Protein AF-A0A060BXY5-F1 (afdb_monomer_lite)

Structure (mmCIF, N/CA/C/O backbone):
data_AF-A0A060BXY5-F1
#
_entry.id   AF-A0A060BXY5-F1
#
loop_
_atom_site.group_PDB
_atom_site.id
_atom_site.type_symbol
_atom_site.label_atom_id
_atom_site.label_alt_id
_atom_site.label_comp_id
_atom_site.label_asym_id
_atom_site.label_entity_id
_atom_site.label_seq_id
_atom_site.pdbx_PDB_ins_code
_atom_site.Cartn_x
_atom_site.Cartn_y
_atom_site.Cartn_z
_atom_site.occupancy
_atom_site.B_iso_or_equiv
_atom_site.auth_seq_id
_atom_site.auth_comp_id
_atom_site.auth_asym_id
_atom_site.auth_atom_id
_atom_site.pdbx_PDB_model_num
ATOM 1 N N . ARG A 1 1 ? -0.707 0.925 12.936 1.00 92.75 1 ARG A N 1
ATOM 2 C CA . ARG A 1 1 ? -0.856 1.818 14.104 1.00 92.75 1 ARG A CA 1
ATOM 3 C C . ARG A 1 1 ? -2.145 2.607 13.975 1.00 92.75 1 ARG A C 1
ATOM 5 O O . ARG A 1 1 ? -2.372 3.184 12.918 1.00 92.75 1 ARG A O 1
ATOM 12 N N . GLU A 1 2 ? -2.975 2.581 15.010 1.00 96.06 2 GLU A N 1
ATOM 13 C CA . GLU A 1 2 ? -4.215 3.355 15.131 1.00 96.06 2 GLU A CA 1
ATOM 14 C C . GLU A 1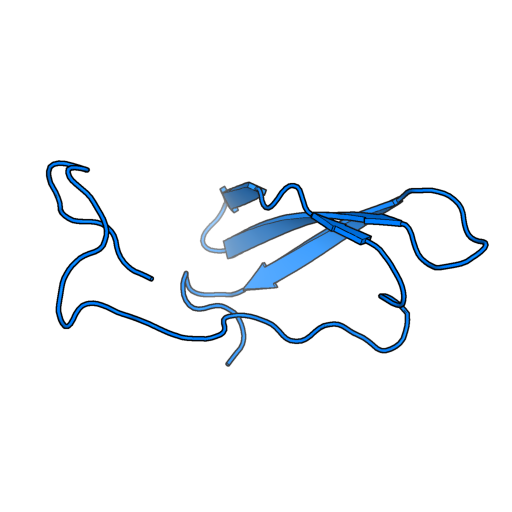 2 ? -3.914 4.798 15.571 1.00 96.06 2 GLU A C 1
ATOM 16 O O . GLU A 1 2 ? -2.965 5.035 16.321 1.00 96.06 2 GLU A O 1
ATOM 21 N N . LEU A 1 3 ? -4.702 5.761 15.093 1.00 97.38 3 LEU A N 1
ATOM 22 C CA . LEU A 1 3 ? -4.613 7.165 15.505 1.00 97.38 3 LEU A CA 1
ATOM 23 C C . LEU A 1 3 ? -5.609 7.457 16.633 1.00 97.38 3 LEU A C 1
ATOM 25 O O . LEU A 1 3 ? -6.649 6.805 16.723 1.00 97.38 3 LEU A O 1
ATOM 29 N N . ASN A 1 4 ? -5.310 8.455 17.465 1.00 98.38 4 ASN A N 1
ATOM 30 C CA . ASN A 1 4 ? -6.298 9.018 18.387 1.00 98.38 4 ASN A CA 1
ATOM 31 C C . ASN A 1 4 ? -7.482 9.617 17.610 1.00 98.38 4 ASN A C 1
ATOM 33 O O . ASN A 1 4 ? -7.316 10.084 16.482 1.00 98.38 4 ASN A O 1
ATOM 37 N N . GLU A 1 5 ? -8.666 9.648 18.228 1.00 97.69 5 GLU A N 1
ATOM 38 C CA . GLU A 1 5 ? -9.880 10.216 17.615 1.00 97.69 5 GLU A CA 1
ATOM 39 C C . GLU A 1 5 ? -9.719 11.702 17.254 1.00 97.69 5 GLU A C 1
ATOM 41 O O . GLU A 1 5 ? -10.292 12.171 16.274 1.00 97.69 5 GLU A O 1
ATOM 46 N N . ASP A 1 6 ? -8.895 12.425 18.013 1.00 98.00 6 ASP A N 1
ATOM 47 C CA . ASP A 1 6 ? -8.565 13.837 17.803 1.00 98.00 6 ASP A CA 1
ATOM 48 C C . ASP A 1 6 ? -7.374 14.063 16.853 1.00 98.00 6 ASP A C 1
ATOM 50 O O . ASP A 1 6 ? -6.954 15.201 16.647 1.00 98.00 6 ASP A O 1
ATOM 54 N N . LEU A 1 7 ? -6.818 12.991 16.276 1.00 97.62 7 LEU A N 1
ATOM 55 C CA . LEU A 1 7 ? -5.657 13.008 15.381 1.00 97.62 7 LEU A CA 1
ATOM 56 C C . LEU A 1 7 ? -4.374 13.593 16.001 1.00 97.62 7 LEU A C 1
ATOM 58 O O . LEU A 1 7 ? -3.429 13.900 15.273 1.00 97.62 7 LEU A O 1
ATOM 62 N N . SER A 1 8 ? -4.294 13.710 17.330 1.00 97.88 8 SER A N 1
ATOM 63 C CA . SER A 1 8 ? -3.111 14.230 18.040 1.00 97.88 8 SER A CA 1
ATOM 64 C C . SER A 1 8 ? -1.864 13.356 17.878 1.00 97.88 8 SER A C 1
ATOM 66 O O . SER A 1 8 ? -0.742 13.811 18.104 1.00 97.88 8 SER A O 1
ATOM 68 N N . GLY A 1 9 ? -2.042 12.098 17.475 1.00 98.00 9 GLY A N 1
ATOM 69 C CA . GLY A 1 9 ? -0.952 11.167 17.247 1.00 98.00 9 GLY A CA 1
ATOM 70 C C . GLY A 1 9 ? -1.411 9.719 17.186 1.00 98.00 9 GLY A C 1
ATOM 71 O O . GLY A 1 9 ? -2.583 9.414 16.953 1.00 98.00 9 GLY A O 1
ATOM 72 N N . VAL A 1 10 ? -0.448 8.820 17.386 1.00 98.25 10 VAL A N 1
ATOM 73 C CA . VAL A 1 10 ? -0.696 7.382 17.512 1.00 98.25 10 VAL A CA 1
ATOM 74 C C . VAL A 1 10 ? -1.312 7.092 18.876 1.00 98.25 10 VAL A C 1
ATOM 76 O O . VAL A 1 10 ? -0.826 7.581 19.894 1.00 98.25 10 VAL A O 1
ATOM 79 N N . LYS A 1 11 ? -2.347 6.254 18.888 1.00 98.19 11 LYS A N 1
ATOM 80 C CA . LYS A 1 11 ? -3.036 5.823 20.101 1.00 98.19 11 LYS A CA 1
ATOM 81 C C . LYS A 1 11 ? -2.197 4.823 20.889 1.00 98.19 11 LYS A C 1
ATOM 83 O O . LYS A 1 11 ? -1.869 3.746 20.386 1.00 98.19 11 LYS A O 1
ATOM 88 N N . GLU A 1 12 ? -1.873 5.159 22.134 1.00 97.56 12 GLU A N 1
ATOM 89 C CA . GLU A 1 12 ? -1.211 4.237 23.059 1.00 97.56 12 GLU A CA 1
ATOM 90 C C . GLU A 1 12 ? -2.124 3.038 23.358 1.00 97.56 12 GLU A C 1
ATOM 92 O O . GLU A 1 12 ? -3.319 3.196 23.605 1.00 97.56 12 GLU A O 1
ATOM 97 N N . GLY A 1 13 ? -1.581 1.821 23.258 1.00 96.94 13 GLY A N 1
ATOM 98 C CA . GLY A 1 13 ? -2.361 0.582 23.370 1.00 96.94 13 GLY A CA 1
ATOM 99 C C . GLY A 1 13 ? -3.352 0.330 22.221 1.00 96.94 13 GLY A C 1
ATOM 100 O O . GLY A 1 13 ? -4.090 -0.652 22.269 1.00 96.94 13 GLY A O 1
ATOM 101 N N . GLY A 1 14 ? -3.384 1.192 21.197 1.00 96.31 14 GLY A N 1
ATOM 102 C CA . GLY A 1 14 ? -4.174 0.988 19.985 1.00 96.31 14 GLY A CA 1
ATOM 103 C C . GLY A 1 14 ? -3.607 -0.111 19.085 1.00 96.31 14 GLY A C 1
ATOM 104 O O . GLY A 1 14 ? -2.548 -0.686 19.348 1.00 96.31 14 GLY A O 1
ATOM 105 N N . VAL A 1 15 ? -4.299 -0.392 17.980 1.00 94.75 15 VAL A N 1
ATOM 106 C CA . VAL A 1 15 ? -3.877 -1.447 17.043 1.00 94.75 15 VAL A CA 1
ATOM 107 C C . VAL A 1 15 ? -2.492 -1.146 16.455 1.00 94.75 15 VAL A C 1
ATOM 109 O O . VAL A 1 15 ? -2.319 -0.167 15.724 1.00 94.75 15 VAL A O 1
ATOM 112 N N . ASP A 1 16 ? -1.519 -2.032 16.676 1.00 94.19 16 ASP A N 1
ATOM 113 C CA . ASP A 1 16 ? -0.221 -2.030 15.993 1.00 94.19 16 ASP A CA 1
ATOM 114 C C . ASP A 1 16 ? 0.047 -3.398 15.358 1.00 94.19 16 ASP A C 1
ATOM 116 O O . ASP A 1 16 ? 0.345 -4.375 16.040 1.00 94.19 16 ASP A O 1
ATOM 120 N N . MET A 1 17 ? -0.117 -3.481 14.038 1.00 91.31 17 MET A N 1
ATOM 121 C CA . MET A 1 17 ? 0.008 -4.732 13.299 1.00 91.31 17 MET A CA 1
ATOM 122 C C . MET A 1 17 ? 0.511 -4.500 11.878 1.00 91.31 17 MET A C 1
ATOM 124 O O . MET A 1 17 ? 0.349 -3.421 11.297 1.00 91.31 17 MET A O 1
ATOM 128 N N . LYS A 1 18 ? 1.080 -5.559 11.305 1.00 91.25 18 LYS A N 1
ATOM 129 C CA . LYS A 1 18 ? 1.409 -5.654 9.886 1.00 91.25 18 LYS A CA 1
ATOM 130 C C . LYS A 1 18 ? 0.159 -6.086 9.118 1.00 91.25 18 LYS A C 1
ATOM 132 O O . LYS A 1 18 ? -0.445 -7.083 9.479 1.00 91.25 18 LYS A O 1
ATOM 137 N N . ILE A 1 19 ? -0.219 -5.341 8.080 1.00 90.25 19 ILE A N 1
ATOM 138 C CA . ILE A 1 19 ? -1.462 -5.592 7.318 1.00 90.25 19 ILE A CA 1
ATOM 139 C C . ILE A 1 19 ? -1.230 -6.280 5.964 1.00 90.25 19 ILE A C 1
ATOM 141 O O . ILE A 1 19 ? -2.187 -6.677 5.303 1.00 90.25 19 ILE A O 1
ATOM 145 N N . PHE A 1 20 ? 0.029 -6.381 5.522 1.00 89.38 20 PHE A N 1
ATOM 146 C CA . PHE A 1 20 ? 0.401 -7.085 4.296 1.00 89.38 20 PHE A CA 1
ATOM 147 C C . PHE A 1 20 ? 1.877 -7.497 4.306 1.00 89.38 20 PHE A C 1
ATOM 149 O O . PHE A 1 20 ? 2.720 -6.846 4.935 1.00 89.38 20 PHE A O 1
ATOM 156 N N . ASP A 1 21 ? 2.182 -8.549 3.553 1.00 90.25 21 ASP A N 1
ATOM 157 C CA . ASP A 1 21 ? 3.533 -8.966 3.203 1.00 90.25 21 ASP A CA 1
ATOM 158 C C . ASP A 1 21 ? 3.855 -8.564 1.766 1.00 90.25 21 ASP A C 1
ATOM 160 O O . ASP A 1 21 ? 3.004 -8.623 0.879 1.00 90.25 21 ASP A O 1
ATOM 164 N N . ARG A 1 22 ? 5.103 -8.153 1.536 1.00 90.94 22 ARG A N 1
ATOM 165 C CA . ARG A 1 22 ? 5.607 -7.923 0.181 1.00 90.94 22 ARG A CA 1
ATOM 166 C C . ARG A 1 22 ? 5.690 -9.258 -0.548 1.00 90.94 22 ARG A C 1
ATOM 168 O O . ARG A 1 22 ? 6.204 -10.223 0.015 1.00 90.94 22 ARG A O 1
ATOM 175 N N . ASP A 1 23 ? 5.237 -9.296 -1.795 1.00 88.69 23 ASP A N 1
ATOM 176 C CA . ASP A 1 23 ? 5.485 -10.454 -2.647 1.00 88.69 23 ASP A CA 1
ATOM 177 C C . ASP A 1 23 ? 6.951 -10.499 -3.123 1.00 88.69 23 ASP A C 1
ATOM 179 O O . ASP A 1 23 ? 7.725 -9.552 -2.947 1.00 88.69 23 ASP A O 1
ATOM 183 N N . SER A 1 24 ? 7.350 -11.620 -3.726 1.00 94.06 24 SER A N 1
ATOM 184 C CA . SER A 1 24 ? 8.726 -11.850 -4.189 1.00 94.06 24 SER A CA 1
ATOM 185 C C . SER A 1 24 ? 9.177 -10.918 -5.320 1.00 94.06 24 SER A C 1
ATOM 187 O O . SER A 1 24 ? 10.373 -10.838 -5.601 1.00 94.06 24 SER A O 1
ATOM 189 N N . THR A 1 25 ? 8.252 -10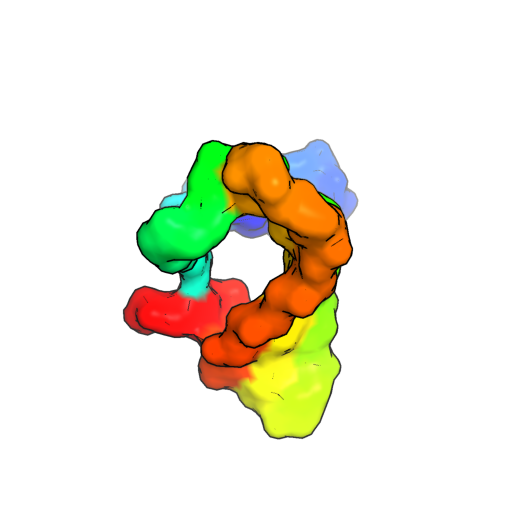.212 -5.969 1.00 92.69 25 THR A N 1
ATOM 190 C CA . THR A 1 25 ? 8.527 -9.267 -7.057 1.00 92.69 25 THR A CA 1
ATOM 191 C C . THR A 1 25 ? 8.734 -7.836 -6.549 1.00 92.69 25 THR A C 1
ATOM 193 O O . THR A 1 25 ? 9.360 -7.028 -7.234 1.00 92.69 25 THR A O 1
ATOM 196 N N . GLU A 1 26 ? 8.324 -7.530 -5.315 1.00 95.94 26 GLU A N 1
ATOM 197 C CA . GLU A 1 26 ? 8.489 -6.221 -4.667 1.00 95.94 26 GLU A CA 1
ATOM 198 C C . GLU A 1 26 ? 9.896 -6.018 -4.064 1.00 95.94 26 GLU A C 1
ATOM 200 O O . GLU A 1 26 ? 10.090 -5.821 -2.860 1.00 95.94 26 GLU A O 1
ATOM 205 N N . THR A 1 27 ? 10.908 -6.051 -4.935 1.00 96.69 27 THR A N 1
ATOM 206 C CA . THR A 1 27 ? 12.349 -6.073 -4.594 1.00 96.69 27 THR A CA 1
ATOM 207 C C . THR A 1 27 ? 12.994 -4.699 -4.366 1.00 96.69 27 THR A C 1
ATOM 209 O O . THR A 1 27 ? 14.202 -4.608 -4.124 1.00 96.69 27 THR A O 1
ATOM 212 N N . GLY A 1 28 ? 12.213 -3.621 -4.458 1.00 96.44 28 GLY A N 1
ATOM 213 C CA . GLY A 1 28 ? 12.691 -2.241 -4.371 1.00 96.44 28 GLY A CA 1
ATOM 214 C C . GLY A 1 28 ? 11.788 -1.339 -3.531 1.00 96.44 28 GLY A C 1
ATOM 215 O O . GLY A 1 28 ? 11.349 -1.712 -2.434 1.00 96.44 28 GLY A O 1
ATOM 216 N N . LEU A 1 29 ? 11.549 -0.123 -4.027 1.00 96.94 29 LEU A N 1
ATOM 217 C CA . LEU A 1 29 ? 10.624 0.812 -3.386 1.00 96.94 29 LEU A CA 1
ATOM 218 C C . LEU A 1 29 ? 9.193 0.290 -3.520 1.00 96.94 29 LEU A C 1
ATOM 220 O O . LEU A 1 29 ? 8.778 -0.145 -4.589 1.00 96.94 29 LEU A O 1
ATOM 224 N N . LEU A 1 30 ? 8.451 0.369 -2.421 1.00 96.69 30 LEU A N 1
ATOM 225 C CA . LEU A 1 30 ? 7.021 0.106 -2.378 1.00 96.69 30 LEU A CA 1
ATOM 226 C C . LEU A 1 30 ? 6.414 1.110 -1.402 1.00 96.69 30 LEU A C 1
ATOM 228 O O . LEU A 1 30 ? 6.599 0.994 -0.189 1.00 96.69 30 LEU A O 1
ATOM 232 N N . GLU A 1 31 ? 5.780 2.140 -1.947 1.00 96.38 31 GLU A N 1
ATOM 233 C CA . GLU A 1 31 ? 5.461 3.377 -1.231 1.00 96.38 31 GLU A CA 1
ATOM 234 C C . GLU A 1 31 ? 4.127 3.981 -1.686 1.00 96.38 31 GLU A C 1
ATOM 236 O O . GLU A 1 31 ? 3.432 3.432 -2.542 1.00 96.38 31 GLU A O 1
ATOM 241 N N . GLY A 1 32 ? 3.773 5.136 -1.116 1.00 96.44 32 GLY A N 1
ATOM 242 C CA . GLY A 1 32 ? 2.584 5.879 -1.531 1.00 96.44 32 GLY A CA 1
ATOM 243 C C . GLY A 1 32 ? 1.282 5.164 -1.177 1.00 96.44 32 GLY A C 1
ATOM 244 O O . GLY A 1 32 ? 0.361 5.149 -1.986 1.00 96.44 32 GLY A O 1
ATOM 245 N N . SER A 1 33 ? 1.224 4.548 0.009 1.00 95.19 33 SER A N 1
ATOM 246 C CA . SER A 1 33 ? 0.048 3.829 0.503 1.00 95.19 33 SER A CA 1
ATOM 247 C C . SER A 1 33 ? -1.212 4.686 0.422 1.00 95.19 33 SER A C 1
ATOM 249 O O . SER A 1 33 ? -1.359 5.658 1.165 1.00 95.19 33 SER A O 1
ATOM 251 N N . GLN A 1 34 ? -2.151 4.281 -0.428 1.00 97.12 34 GLN A N 1
ATOM 252 C CA . GLN A 1 34 ? -3.473 4.881 -0.520 1.00 97.12 34 GLN A CA 1
ATOM 253 C C . GLN A 1 34 ? -4.534 3.798 -0.351 1.00 97.12 34 GLN A C 1
ATOM 255 O O . GLN A 1 34 ? -4.662 2.897 -1.178 1.00 97.12 34 GLN A O 1
ATOM 260 N N . VAL A 1 35 ? -5.312 3.893 0.725 1.00 95.12 35 VAL A N 1
ATOM 261 C CA . VAL A 1 35 ? -6.411 2.963 0.989 1.00 95.12 35 VAL A CA 1
ATOM 262 C C . VAL A 1 35 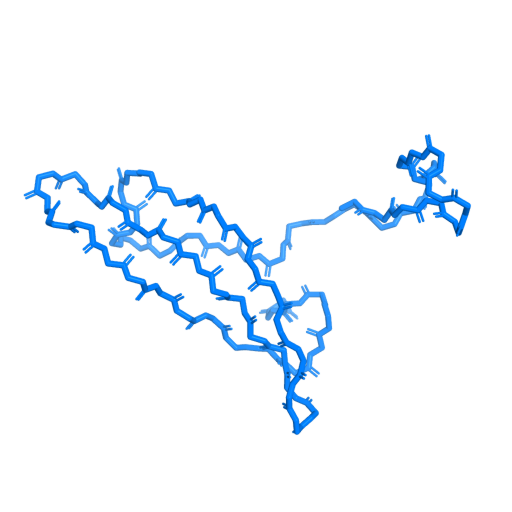? -7.722 3.581 0.523 1.00 95.12 35 VAL A C 1
ATOM 264 O O . VAL A 1 35 ? -8.100 4.658 0.973 1.00 95.12 35 VAL A O 1
ATOM 267 N N . ASN A 1 36 ? -8.436 2.871 -0.344 1.00 96.38 36 ASN A N 1
ATOM 268 C CA . ASN A 1 36 ? -9.788 3.212 -0.771 1.00 96.38 36 ASN A CA 1
ATOM 269 C C . ASN A 1 36 ? -10.758 2.118 -0.326 1.00 96.38 36 ASN A C 1
ATOM 271 O O . ASN A 1 36 ? -10.497 0.932 -0.530 1.00 96.38 36 ASN A O 1
ATOM 275 N N . LYS A 1 37 ? -11.901 2.499 0.248 1.00 95.94 37 LYS A N 1
ATOM 276 C CA . LYS A 1 37 ? -13.005 1.571 0.517 1.00 95.94 37 LYS A CA 1
ATOM 277 C C . LYS A 1 37 ? -14.067 1.739 -0.563 1.00 95.94 37 LYS A C 1
ATOM 279 O O . LYS A 1 37 ? -14.589 2.834 -0.745 1.00 95.94 37 LYS A O 1
ATOM 284 N N . HIS A 1 38 ? -14.405 0.659 -1.257 1.00 96.69 38 HIS A N 1
ATOM 285 C CA . HIS A 1 38 ? -15.411 0.672 -2.315 1.00 96.69 38 HIS A CA 1
ATOM 286 C C . HIS A 1 38 ? -16.197 -0.642 -2.320 1.00 96.69 38 HIS A C 1
ATOM 288 O O . HIS A 1 38 ? -15.605 -1.716 -2.248 1.00 96.69 38 HIS A O 1
ATOM 294 N N . ASN A 1 39 ? -17.531 -0.559 -2.368 1.00 96.38 39 ASN A N 1
ATOM 295 C CA . ASN A 1 39 ? -18.448 -1.710 -2.401 1.00 96.38 39 ASN A CA 1
ATOM 296 C C . ASN A 1 39 ? -18.118 -2.810 -1.372 1.00 96.38 39 ASN A C 1
ATOM 298 O O . ASN A 1 39 ? -18.070 -3.995 -1.688 1.00 96.38 39 ASN A O 1
ATOM 302 N N . GLY A 1 40 ? -17.850 -2.404 -0.127 1.00 95.56 40 GLY A N 1
ATOM 303 C CA . GLY A 1 40 ? -17.558 -3.332 0.970 1.00 95.56 40 GLY A CA 1
ATOM 304 C C . GLY A 1 40 ? -16.167 -3.973 0.935 1.00 95.56 40 GLY A C 1
ATOM 305 O O . GLY A 1 40 ? -15.883 -4.809 1.784 1.00 95.56 40 GLY A O 1
ATOM 306 N N . LYS A 1 41 ? -15.291 -3.582 0.002 1.00 96.19 41 LYS A N 1
ATOM 307 C CA . LYS A 1 41 ? -13.899 -4.041 -0.077 1.00 96.19 41 LYS A CA 1
ATOM 308 C C . LYS A 1 41 ? -12.928 -2.890 0.171 1.00 96.19 41 LYS A C 1
ATOM 310 O O . LYS A 1 41 ? -13.233 -1.730 -0.114 1.00 96.19 41 LYS A O 1
ATOM 315 N N . TYR A 1 42 ? -11.758 -3.228 0.695 1.00 96.31 42 TYR A N 1
ATOM 316 C CA . TYR A 1 42 ? -10.642 -2.313 0.908 1.00 96.31 42 TYR A CA 1
ATOM 317 C C . TYR A 1 42 ? -9.593 -2.545 -0.175 1.00 96.31 42 TYR A C 1
ATOM 319 O O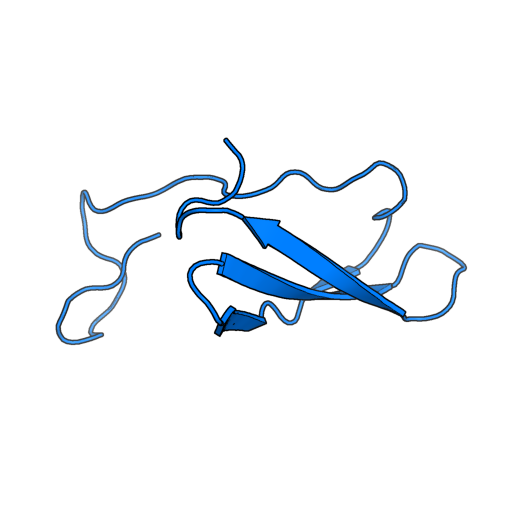 . TYR A 1 42 ? -9.249 -3.690 -0.459 1.00 96.31 42 TYR A O 1
ATOM 327 N N . TYR A 1 43 ? -9.092 -1.466 -0.766 1.00 96.19 43 TYR A N 1
ATOM 328 C CA . TYR A 1 43 ? -8.098 -1.470 -1.832 1.00 96.19 43 TYR A CA 1
ATOM 329 C C . TYR A 1 43 ? -6.895 -0.651 -1.384 1.00 96.19 43 TYR A C 1
ATOM 331 O O . TYR A 1 43 ? -7.013 0.562 -1.221 1.00 96.19 43 TYR A O 1
ATOM 339 N N . LEU A 1 44 ? -5.750 -1.299 -1.190 1.00 95.44 44 LEU A N 1
ATOM 340 C CA . LEU A 1 44 ? -4.474 -0.639 -0.937 1.00 95.44 44 LEU A CA 1
ATOM 341 C C . LEU A 1 44 ? -3.738 -0.477 -2.269 1.00 95.44 44 LEU A C 1
ATOM 343 O O . LEU A 1 44 ? -3.263 -1.455 -2.850 1.00 95.44 44 LEU A O 1
ATOM 347 N N . LEU A 1 45 ? -3.675 0.760 -2.751 1.00 97.00 45 LEU A N 1
ATOM 348 C CA . LEU A 1 45 ? -2.891 1.165 -3.910 1.00 97.00 45 LEU A CA 1
ATOM 349 C C . LEU A 1 45 ? -1.512 1.624 -3.448 1.00 97.00 45 LEU A C 1
ATOM 351 O O . LEU A 1 45 ? -1.395 2.355 -2.463 1.00 97.00 45 LEU A O 1
ATOM 355 N N . MET A 1 46 ? -0.475 1.188 -4.155 1.00 97.31 46 MET A N 1
ATOM 356 C CA . MET A 1 46 ? 0.908 1.580 -3.884 1.00 97.31 46 MET A CA 1
ATOM 357 C C . MET A 1 46 ? 1.673 1.742 -5.194 1.00 97.31 46 MET A C 1
ATOM 359 O O . MET A 1 46 ? 1.359 1.087 -6.194 1.00 97.31 46 MET A O 1
ATOM 363 N N . ILE A 1 47 ? 2.705 2.583 -5.176 1.00 98.12 47 ILE A N 1
ATOM 364 C CA . ILE A 1 47 ? 3.689 2.640 -6.253 1.00 98.12 47 ILE A CA 1
ATOM 365 C C . ILE A 1 47 ? 4.822 1.673 -5.930 1.00 98.12 47 ILE A C 1
ATOM 367 O O . ILE A 1 47 ? 5.499 1.800 -4.910 1.00 98.12 47 ILE A O 1
ATOM 371 N N . SER A 1 48 ? 5.010 0.714 -6.827 1.00 98.00 48 SER A N 1
ATOM 372 C CA . SER A 1 48 ? 6.088 -0.262 -6.829 1.00 98.00 48 SER A CA 1
ATOM 373 C C . SER A 1 48 ? 7.168 0.192 -7.807 1.00 98.00 48 SER A C 1
ATOM 375 O O . SER A 1 48 ? 6.877 0.578 -8.943 1.00 98.00 48 SER A O 1
ATOM 377 N N . TRP A 1 49 ? 8.422 0.153 -7.371 1.00 98.12 49 TRP A N 1
ATOM 378 C CA . TRP A 1 49 ? 9.585 0.317 -8.234 1.00 98.12 49 TRP A CA 1
ATOM 379 C C . TRP A 1 49 ? 10.577 -0.817 -7.958 1.00 98.12 49 TRP A C 1
ATOM 381 O O . TRP A 1 49 ? 11.483 -0.664 -7.126 1.00 98.12 49 TRP A O 1
ATOM 391 N N . PRO A 1 50 ? 10.385 -1.982 -8.603 1.00 97.56 50 PRO A N 1
ATOM 392 C CA . PRO A 1 50 ? 11.276 -3.117 -8.436 1.00 97.56 50 PRO A CA 1
ATOM 393 C C . PRO A 1 50 ? 12.664 -2.815 -8.999 1.00 97.56 50 PRO A C 1
ATOM 395 O O . PRO A 1 50 ? 12.853 -1.947 -9.856 1.00 97.56 50 PRO A O 1
ATOM 398 N N . ARG A 1 51 ? 13.668 -3.537 -8.502 1.00 97.50 51 ARG A N 1
ATOM 399 C CA . ARG A 1 51 ? 15.051 -3.325 -8.925 1.00 97.50 51 ARG A CA 1
ATOM 400 C C . ARG A 1 51 ? 15.201 -3.649 -10.411 1.00 97.50 51 ARG A C 1
ATOM 402 O O . ARG A 1 51 ? 14.863 -4.747 -10.828 1.00 97.50 51 ARG A O 1
ATOM 409 N N . ASN A 1 52 ? 15.796 -2.719 -11.159 1.00 97.12 52 ASN A N 1
ATOM 410 C CA . ASN A 1 52 ? 16.036 -2.828 -12.60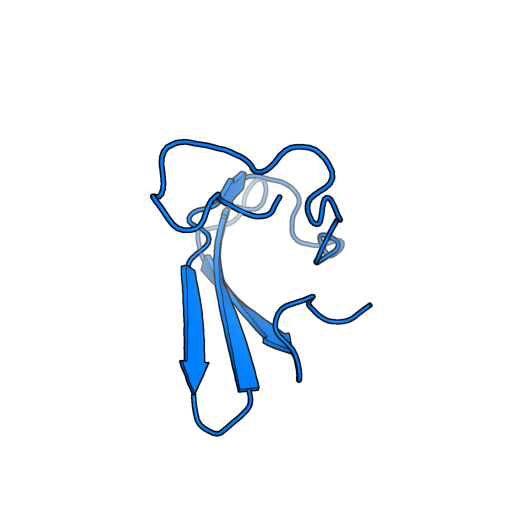3 1.00 97.12 52 ASN A CA 1
ATOM 411 C C . ASN A 1 52 ? 14.761 -2.930 -13.461 1.00 97.12 52 ASN A C 1
ATOM 413 O O . ASN A 1 52 ? 14.854 -3.305 -14.624 1.00 97.12 52 ASN A O 1
ATOM 417 N N . GLU A 1 53 ? 13.601 -2.555 -12.918 1.00 97.06 53 GLU A N 1
ATOM 418 C CA . GLU A 1 53 ? 12.316 -2.585 -13.620 1.00 97.06 53 GLU A CA 1
ATOM 419 C C . GLU A 1 53 ? 11.658 -1.191 -13.636 1.00 97.06 53 GLU A C 1
ATOM 421 O O . GLU A 1 53 ? 11.987 -0.326 -12.811 1.00 97.06 53 GLU A O 1
ATOM 426 N N . PRO A 1 54 ? 10.709 -0.932 -14.554 1.00 97.81 54 PRO A N 1
ATOM 427 C CA . PRO A 1 54 ? 9.907 0.287 -14.535 1.00 97.81 54 PRO A CA 1
ATOM 428 C C . PRO A 1 54 ? 9.030 0.416 -13.280 1.00 97.81 54 PRO A C 1
ATOM 430 O O . PRO A 1 54 ? 8.619 -0.572 -12.668 1.00 97.81 54 PRO A O 1
ATOM 433 N N . ARG A 1 55 ? 8.668 1.659 -12.935 1.00 98.06 55 ARG A N 1
ATOM 434 C CA . ARG A 1 55 ? 7.647 1.935 -11.911 1.00 98.06 55 ARG A CA 1
ATOM 435 C C . ARG A 1 55 ? 6.287 1.402 -12.366 1.00 98.06 55 ARG A C 1
ATOM 437 O O . ARG A 1 55 ? 5.900 1.592 -13.518 1.00 98.06 55 ARG A O 1
ATOM 444 N N . ARG A 1 56 ? 5.532 0.816 -11.438 1.00 97.75 56 ARG A N 1
ATOM 445 C CA . ARG A 1 56 ? 4.166 0.315 -11.651 1.00 97.75 56 ARG A CA 1
ATOM 446 C C . ARG A 1 56 ? 3.266 0.640 -10.461 1.00 97.75 56 ARG A C 1
ATOM 448 O O . ARG A 1 56 ? 3.746 0.847 -9.350 1.00 97.75 56 ARG A O 1
ATOM 455 N N . GLN A 1 57 ? 1.956 0.656 -10.687 1.00 97.75 57 GLN A N 1
ATOM 456 C CA . GLN A 1 57 ? 0.970 0.709 -9.610 1.00 97.75 57 GLN A CA 1
ATOM 457 C C . GLN A 1 57 ? 0.496 -0.709 -9.295 1.00 97.75 57 GLN A C 1
ATOM 459 O O . GLN A 1 57 ? 0.128 -1.453 -10.204 1.00 97.75 57 GLN A O 1
ATOM 464 N N . VAL A 1 58 ? 0.484 -1.069 -8.016 1.00 96.12 58 VAL A N 1
ATOM 465 C CA . VAL A 1 58 ? -0.067 -2.340 -7.528 1.00 96.12 58 VAL A CA 1
ATOM 466 C C . VAL A 1 58 ? -1.328 -2.090 -6.708 1.00 96.12 58 VAL A C 1
ATOM 468 O O . VAL A 1 58 ? -1.520 -1.002 -6.161 1.00 96.12 58 VAL A O 1
ATOM 471 N N . CYS A 1 59 ? -2.205 -3.092 -6.650 1.00 95.38 59 CYS A N 1
ATOM 472 C CA . CYS A 1 59 ? -3.462 -3.029 -5.918 1.00 95.38 59 CYS A CA 1
ATOM 473 C C . CYS A 1 59 ? -3.674 -4.318 -5.124 1.00 95.38 59 CYS A C 1
ATOM 475 O O . CYS A 1 59 ? -3.866 -5.386 -5.704 1.00 95.38 59 CYS A O 1
ATOM 477 N N . TYR A 1 60 ? -3.682 -4.196 -3.800 1.00 93.62 60 TYR A N 1
ATOM 478 C CA . TYR A 1 60 ? -4.057 -5.273 -2.888 1.00 93.62 60 TYR A CA 1
ATOM 479 C C . TYR A 1 60 ? -5.505 -5.079 -2.450 1.00 93.62 60 TYR A C 1
ATOM 481 O O . TYR A 1 60 ? -5.932 -3.947 -2.216 1.00 93.62 60 TYR A O 1
ATOM 489 N N . ARG A 1 61 ? -6.263 -6.171 -2.322 1.00 94.69 61 ARG A N 1
ATOM 490 C CA . ARG A 1 61 ? -7.673 -6.128 -1.917 1.00 94.69 61 ARG A CA 1
ATOM 491 C C . ARG A 1 61 ? -7.907 -6.956 -0.660 1.00 94.69 61 ARG A C 1
ATOM 493 O O . ARG A 1 61 ? -7.424 -8.080 -0.581 1.00 94.69 61 ARG A O 1
ATOM 500 N N . ALA A 1 62 ? -8.698 -6.425 0.266 1.00 94.75 62 ALA A N 1
ATOM 501 C CA . ALA A 1 62 ? -9.098 -7.103 1.494 1.00 94.75 62 ALA A CA 1
ATOM 502 C C . ALA A 1 62 ? -10.593 -6.921 1.791 1.00 94.75 62 ALA A C 1
ATOM 504 O O . ALA A 1 62 ? -11.243 -5.987 1.307 1.00 94.75 62 ALA A O 1
ATOM 505 N N . ASP A 1 63 ? -11.124 -7.816 2.620 1.00 94.75 63 ASP A N 1
ATOM 506 C CA . ASP A 1 63 ? -12.525 -7.801 3.056 1.00 94.75 63 ASP A CA 1
ATOM 507 C C . ASP A 1 63 ? -12.741 -6.927 4.299 1.00 94.75 63 ASP A C 1
ATOM 509 O O . ASP A 1 63 ? -13.861 -6.507 4.582 1.00 94.75 63 ASP A O 1
ATOM 513 N N . ASN A 1 64 ? -11.664 -6.604 5.016 1.00 91.50 64 ASN A N 1
ATOM 514 C CA . ASN A 1 64 ? -11.673 -5.758 6.201 1.00 91.50 64 ASN A CA 1
ATOM 515 C C . ASN A 1 64 ? -10.468 -4.793 6.200 1.00 91.50 64 ASN A C 1
ATOM 517 O O . ASN A 1 64 ? -9.549 -4.911 5.389 1.00 91.50 64 ASN A O 1
ATOM 521 N N . SER A 1 65 ? -10.486 -3.815 7.108 1.00 83.06 65 SER A N 1
ATOM 522 C CA . SER A 1 65 ? -9.466 -2.760 7.203 1.00 83.06 65 SER A CA 1
ATOM 523 C C . SER A 1 65 ? -8.112 -3.226 7.744 1.00 83.06 65 SER A C 1
ATOM 525 O O . SER A 1 65 ? -7.137 -2.490 7.620 1.00 83.06 65 SER A O 1
ATOM 527 N N . TYR A 1 66 ? -8.042 -4.417 8.335 1.00 85.06 66 TYR A N 1
ATOM 528 C CA . TYR A 1 66 ? -6.816 -4.997 8.883 1.00 85.06 66 TYR A CA 1
ATOM 529 C C . TYR A 1 66 ? -6.020 -5.800 7.846 1.00 85.06 66 TYR A C 1
ATOM 531 O O . TYR A 1 66 ? -4.957 -6.328 8.164 1.00 85.06 66 TYR A O 1
ATOM 539 N N . GLY A 1 67 ? -6.485 -5.832 6.593 1.00 75.69 67 GLY A N 1
ATOM 540 C CA . GLY A 1 67 ? -5.815 -6.533 5.505 1.00 75.69 67 GLY A CA 1
ATOM 541 C C . GLY A 1 67 ? -6.234 -7.998 5.411 1.00 75.69 67 GLY A C 1
ATOM 542 O O . GLY A 1 67 ? -7.340 -8.364 5.805 1.00 75.69 67 GLY A O 1
ATOM 543 N N . ALA A 1 68 ? -5.367 -8.813 4.811 1.00 63.09 68 ALA A N 1
ATOM 544 C CA . ALA A 1 68 ? -5.616 -10.224 4.511 1.00 63.09 68 ALA A CA 1
ATOM 545 C C . ALA A 1 68 ? -4.845 -11.181 5.442 1.00 63.09 68 ALA A C 1
ATOM 547 O O . ALA A 1 68 ? -4.339 -12.200 4.976 1.00 63.09 68 ALA A O 1
ATOM 548 N N . LEU A 1 69 ? -4.726 -10.835 6.729 1.00 52.28 69 LEU A N 1
ATOM 549 C CA . LEU A 1 69 ? -4.341 -11.814 7.751 1.00 52.28 69 LEU A CA 1
ATOM 550 C C . LEU A 1 69 ? -5.533 -12.706 8.109 1.00 52.28 69 LEU A C 1
ATOM 552 O O . LEU A 1 69 ? -6.642 -12.149 8.289 1.00 52.28 69 LEU A O 1
#

Foldseek 3Di:
DPADPVNPGHDDVDDDDDADDDDPQQQDDWDDWDWDDDPQKIKTWTWGDGPPDDIDIDIAIDNDPSHDD

pLDDT: mean 94.0, std 7.41, range [52.28, 98.38]

Organism: NCBI:txid155900

InterPro domains:
  IPR023296 Glycosyl hydrolase, five-bladed beta-propeller domain superfamily [G3DSA:2.115.10.20] (1-69)
  IPR023296 Glycosyl hydrolase, five-bladed beta-propeller domain superfamily [SSF75005] (2-67)

Secondary structure (DSSP, 8-state):
-PBPTT-SSBPTTS------PPPTT--SEEEEEEEEEETTEEEEEEEEE-TTS--EEEEEEESSTT---

Sequence (69 aa):
RELNEDLSGVKEGGVDMKIFDRDSTETGLLEGSQVNKHNGKYYLLMISWPRNEPRRQVCYRADNSYGAL

Radius of gyration: 14.14 Å; chains: 1; bounding box: 34×26×38 Å

=== Feature glossary ===
Annotated list of the representations used here:

Nearest PDB structures. The Foldseek neighbor list gives the closest experimentally determined structures in the PDB, ranked by structural alignment. TM-score near 1 means near-identical fold; near 0.3 means only rough topology match. This is how one finds what a novel AlphaFold prediction most resembles in the solved-structure universe.

Foldseek 3Di. Foldseek's 3Di representation compresses backbone geometry into a per-residue letter drawn from a learned twenty-state alphabet. It captures the tertiary interaction pattern around each residue — which residues are packed against it in space, regardless of where they are in sequence.

Radius of gyration, Cα contacts, bounding box. Radius of gyration (Rg) is the root-mean-square distance of Cα atoms from their centroid — a single number for overall size and compactness. A globular domain of N residues has Rg ≈ 2.2·N^0.38 Å; an extended or disordered chain has a much larger Rg. The Cα contact count is the number of residue pairs whose Cα atoms are within 8 Å and are more than four positions apart in sequence — a standard proxy for tertiary packing density. The bounding box is the smallest axis-aligned box enclosing all Cα atoms.

InterPro / GO / CATH / organism. The annotation block draws on four external resources. InterPro: which protein families and domains the sequence belongs to. GO: standardized terms for what the protein does, what process it participates in, and where in the cell it acts. CATH: which structural fold it has in the CATH hierarchy. Organism: the species of origin.

mmCIF coordinates. The mmCIF block holds the 3D Cartesian coordinates of each backbone atom (N, Cα, C, O) in ångströms. mmCIF is the PDB's canonical archive format — a tagged-loop text representation of the atomic model.

pLDDT. pLDDT is the predicted lDDT-Cα score: AlphaFold's confidence that the local environment of each residue (all inter-atomic distances within 15 Å) is correctly placed. It is a per-residue number between 0 and 100, with higher meaning more reliable.

Backbone torsions (φ/ψ). φ (phi) and ψ (psi) are the two rotatable backbone dihedrals per residue: φ is the C(i-1)–N–Cα–C torsion, ψ is the N–Cα–C–N(i+1) torsion, both in degrees on (−180°, 180°]. α-helical residues cluster near (−60°, −45°); β-strand residues near (−120°, +130°). A Ramachandran plot is simply a scatter of (φ, ψ) for every residue.

B-factor. For experimental (PDB) structures, the B-factor (temperature factor) quantifies the positional spread of each atom in the crystal — a combination of thermal vibration and static disorder — in units of Å². High B-factors mark flexible loops or poorly resolved regions; low B-factors mark the rigid, well-ordered core.

Secondary structure (3-state, P-SEA). SS3 is a coarse helix/strand/coil call (letters a/b/c) made by the P-SEA algorithm from inter-Cα distances and dihedrals. It is less detailed than DSSP but needs only Cα positions.

Predicted aligned error. Predicted aligned error is AlphaFold's pairwise confidence. Unlike pLDDT (per-residue), PAE is per-residue-pair and captures whether two parts of the structure are correctly placed relative to each other. Units are ångströms of expected positional error.

Solvent-accessible surface area. Solvent-accessible surface area (SASA) is the area in Å² traced out 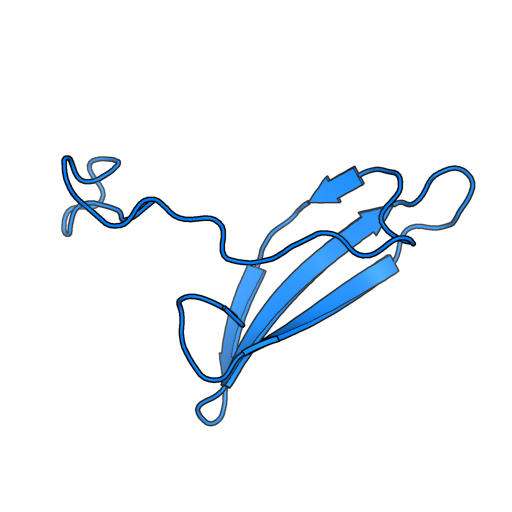by the centre of a 1.4 Å probe sphere (a water molecule) rolled over the protein's van der Waals surface (Shrake–Rupley / Lee–Richards construction). Buried residues have near-zero SASA; fully exposed residues can exceed 200 Å². The total SASA scales roughly with the number of surface residues.

Secondary structure (8-state, DSSP). The SS8 string is DSSP's per-residue secondary-structure call. α-helix (H) means an i→i+4 H-bond ladder; β-strand (E) means the residue participates in a β-sheet; 3₁₀ (G) and π (I) are tighter and wider helices; T/S are turns/bends; '-' is loop.

Rendered structure images. Structure images are PyMOL renders from six orthogonal camera directions. Cartoon representation draws helices as coils and strands as arrows; sticks shows the backbone as bonds; surface shows the solvent-excluded envelope. Rainbow coloring maps sequence position to hue (blue→red, N→C); chain coloring assigns a distinct color per polypeptide.

Sequence. The amino-acid sequence is the protein's primary structure: the linear order of residues from the N-terminus to the C-terminus, written in one-letter code. Everything else here — the 3D coordinates, the secondary structure, the domain annotations — is ultimately a consequence of this string.

Contact-map, Ramachandran, and PAE plots. Three diagnostic plots accompany the record. The Cα contact map visualizes the tertiary structure as a 2D adjacency matrix (8 Å cutoff, sequence-local contacts suppressed). The Ramachandran plot shows the distribution of backbone (φ, ψ) torsions, with points in the α and β basins reflecting secondary structure content. The PAE plot shows AlphaFold's inter-residue confidence as a color matrix.